Protein AF-A0A537SBB9-F1 (afdb_monomer_lite)

Sequence (105 aa):
RELAARWRAGMVIGDAIAMPRPARPGRPRLCPPRDMPRRRNFGMPAGRIALLHALAHIELNAIDLAWDIVARFADAETPREFCDDWVGVAAEEAEHFALLAGRLD

Radius of gyration: 16.69 Å; chains: 1; bounding box: 39×25×44 Å

Structure (mmCIF, N/CA/C/O backbone):
data_AF-A0A537SBB9-F1
#
_entry.id   AF-A0A537SBB9-F1
#
loop_
_atom_site.group_PDB
_atom_site.id
_atom_site.type_symbol
_atom_site.label_atom_id
_atom_site.label_alt_id
_atom_site.label_comp_id
_atom_site.label_asym_id
_atom_site.label_entity_id
_atom_site.label_seq_id
_atom_site.pdbx_PDB_ins_code
_atom_site.Cartn_x
_atom_site.Cartn_y
_atom_site.Cartn_z
_atom_site.occupancy
_atom_site.B_iso_or_equiv
_atom_site.auth_seq_id
_atom_site.auth_comp_id
_atom_site.auth_asym_id
_atom_site.auth_atom_id
_atom_site.pdbx_PDB_model_num
ATOM 1 N N . ARG A 1 1 ? -6.729 2.575 -2.880 1.00 83.75 1 ARG A N 1
ATOM 2 C CA . ARG A 1 1 ? -7.432 3.882 -2.980 1.00 83.75 1 ARG A CA 1
ATOM 3 C C . ARG A 1 1 ? -8.901 3.797 -2.555 1.00 83.75 1 ARG A C 1
ATOM 5 O O . ARG A 1 1 ? -9.233 4.411 -1.553 1.00 83.75 1 ARG A O 1
ATOM 12 N N . GLU A 1 2 ? -9.758 3.010 -3.213 1.00 90.94 2 GLU A N 1
ATOM 13 C CA . GLU A 1 2 ? -11.169 2.848 -2.794 1.00 90.94 2 GLU A CA 1
ATOM 14 C C . GLU A 1 2 ? -11.317 2.373 -1.337 1.00 90.94 2 GLU A C 1
ATOM 16 O O . GLU A 1 2 ? -12.081 2.949 -0.570 1.00 90.94 2 GLU A O 1
ATOM 21 N N . LEU A 1 3 ? -10.520 1.384 -0.921 1.00 90.81 3 LEU A N 1
ATOM 22 C CA . LEU A 1 3 ? -10.553 0.873 0.452 1.00 90.81 3 LEU A CA 1
ATOM 23 C C . LEU A 1 3 ? -10.189 1.942 1.499 1.00 90.81 3 LEU A C 1
ATOM 25 O O . LEU A 1 3 ? -10.813 2.007 2.552 1.00 90.81 3 LEU A O 1
ATOM 29 N N . ALA A 1 4 ? -9.255 2.844 1.178 1.00 92.00 4 ALA A N 1
ATOM 30 C CA . ALA A 1 4 ? -8.914 3.980 2.037 1.00 92.00 4 ALA A CA 1
ATOM 31 C C . ALA A 1 4 ? -10.063 5.001 2.122 1.00 92.00 4 ALA A C 1
ATOM 33 O O . ALA A 1 4 ? -10.315 5.569 3.182 1.00 92.00 4 ALA A O 1
ATOM 34 N N . ALA A 1 5 ? -10.807 5.212 1.030 1.00 92.75 5 ALA A N 1
ATOM 35 C CA . ALA A 1 5 ? -12.012 6.041 1.059 1.00 92.75 5 ALA A CA 1
ATOM 36 C C . ALA A 1 5 ? -13.111 5.406 1.926 1.00 92.75 5 ALA A C 1
ATOM 38 O O . ALA A 1 5 ? -13.713 6.089 2.751 1.00 92.75 5 ALA A O 1
ATOM 39 N N . ARG A 1 6 ? -13.318 4.088 1.805 1.00 93.50 6 ARG A N 1
ATOM 40 C CA . ARG A 1 6 ? -14.249 3.333 2.658 1.00 93.50 6 ARG A CA 1
ATOM 41 C C . ARG A 1 6 ? -13.858 3.409 4.134 1.00 93.50 6 ARG A C 1
ATOM 43 O O . ARG A 1 6 ? -14.725 3.634 4.969 1.00 93.50 6 ARG A O 1
ATOM 50 N N . TRP A 1 7 ? -12.570 3.283 4.455 1.00 92.38 7 TRP A N 1
ATOM 51 C CA . TRP A 1 7 ? -12.053 3.463 5.814 1.00 92.38 7 TRP A CA 1
ATOM 52 C C . TRP A 1 7 ? -12.432 4.821 6.411 1.00 92.38 7 TRP A C 1
ATOM 54 O O . TRP A 1 7 ? -13.012 4.882 7.496 1.00 92.38 7 TRP A O 1
ATOM 64 N N . ARG A 1 8 ? -12.187 5.908 5.670 1.00 91.75 8 ARG A N 1
ATOM 65 C CA . ARG A 1 8 ? -12.556 7.272 6.089 1.00 91.75 8 ARG A CA 1
ATOM 66 C C . ARG A 1 8 ? -14.068 7.460 6.232 1.00 91.75 8 ARG A C 1
ATOM 68 O O . ARG A 1 8 ? -14.499 8.253 7.057 1.00 91.75 8 ARG A O 1
ATOM 75 N N . ALA A 1 9 ? -14.862 6.706 5.474 1.00 94.25 9 ALA A N 1
ATOM 76 C CA . ALA A 1 9 ? -16.318 6.670 5.589 1.00 94.25 9 ALA A CA 1
ATOM 77 C C . ALA A 1 9 ? -16.835 5.792 6.751 1.00 94.25 9 ALA A C 1
ATOM 79 O O . ALA A 1 9 ? -18.040 5.581 6.856 1.00 94.25 9 ALA A O 1
ATOM 80 N N . GLY A 1 10 ? -15.954 5.274 7.616 1.00 90.38 10 GLY A N 1
ATOM 81 C CA . GLY A 1 10 ? -16.341 4.475 8.781 1.00 90.38 10 GLY A CA 1
ATOM 82 C C . GLY A 1 10 ? -16.467 2.977 8.503 1.00 90.38 10 GLY A C 1
ATOM 83 O O . GLY A 1 10 ? -17.293 2.309 9.120 1.00 90.38 10 GLY A O 1
ATOM 84 N N . MET A 1 11 ? -15.678 2.434 7.568 1.00 89.69 11 MET A N 1
ATOM 85 C CA . MET A 1 11 ? -15.610 0.986 7.344 1.00 89.69 11 MET A CA 1
ATOM 86 C C . MET A 1 11 ? -15.312 0.238 8.647 1.00 89.69 11 MET A C 1
ATOM 88 O O . MET A 1 11 ? -14.328 0.522 9.325 1.00 89.69 11 MET A O 1
ATOM 92 N N . VAL A 1 12 ? -16.139 -0.762 8.941 1.00 83.44 12 VAL A N 1
ATOM 93 C CA . VAL A 1 12 ? -15.936 -1.692 10.054 1.00 83.44 12 VAL A CA 1
ATOM 94 C C . VAL A 1 12 ? -14.952 -2.778 9.624 1.00 83.44 12 VAL A C 1
ATOM 96 O O . VAL A 1 12 ? -15.098 -3.349 8.539 1.00 83.44 12 VAL A O 1
ATOM 99 N N . ILE A 1 13 ? -13.958 -3.061 10.466 1.00 81.44 13 ILE A N 1
ATOM 100 C CA . ILE A 1 13 ? -13.056 -4.203 10.285 1.00 81.44 13 ILE A CA 1
ATOM 101 C C . ILE A 1 13 ? -13.698 -5.429 10.923 1.00 81.44 13 ILE A C 1
ATOM 103 O O . ILE A 1 13 ? -14.276 -5.348 12.004 1.00 81.44 13 ILE A O 1
ATOM 107 N N . GLY A 1 14 ? -13.659 -6.546 10.198 1.00 79.75 14 GLY A N 1
ATOM 108 C CA . GLY A 1 14 ? -14.181 -7.815 10.690 1.00 79.75 14 GLY A CA 1
ATOM 109 C C . GLY A 1 14 ? -13.315 -8.421 11.794 1.00 79.75 14 GLY A C 1
ATOM 110 O O . GLY A 1 14 ? -12.233 -7.950 12.113 1.00 79.75 14 GLY A O 1
ATOM 111 N N . ASP A 1 15 ? -13.782 -9.536 12.322 1.00 78.75 15 ASP A N 1
ATOM 112 C CA . ASP A 1 15 ? -13.193 -10.337 13.397 1.00 78.75 15 ASP A CA 1
ATOM 113 C C . ASP A 1 15 ? -12.312 -11.492 12.877 1.00 78.75 15 ASP A C 1
ATOM 115 O O . ASP A 1 15 ? -12.001 -12.449 13.590 1.00 78.75 15 ASP A O 1
ATOM 119 N N . ALA A 1 16 ? -11.898 -11.422 11.609 1.00 79.44 16 ALA A N 1
ATOM 120 C CA . ALA A 1 16 ? -11.068 -12.443 10.987 1.00 79.44 16 ALA A CA 1
ATOM 121 C C . ALA A 1 16 ? -9.647 -12.448 11.572 1.00 79.44 16 ALA A C 1
ATOM 123 O O . ALA A 1 16 ? -8.987 -11.417 11.672 1.00 79.44 16 ALA A O 1
ATOM 124 N N . ILE A 1 17 ? -9.136 -13.641 11.885 1.00 77.75 17 ILE A N 1
ATOM 125 C CA . ILE A 1 17 ? -7.763 -13.811 12.368 1.00 77.75 17 ILE A CA 1
ATOM 126 C C . ILE A 1 17 ? -6.790 -13.579 11.208 1.00 77.75 17 ILE A C 1
ATOM 128 O O . ILE A 1 17 ? -6.840 -14.275 10.189 1.00 77.75 17 ILE A O 1
ATOM 132 N N . ALA A 1 18 ? -5.868 -12.631 11.380 1.00 78.31 18 ALA A N 1
ATOM 133 C CA . ALA A 1 18 ? -4.826 -12.364 10.401 1.00 78.31 18 ALA A CA 1
ATOM 134 C C . ALA A 1 18 ? -3.957 -13.611 10.168 1.00 78.31 18 ALA A C 1
ATOM 136 O O . ALA A 1 18 ? -3.393 -14.195 11.098 1.00 78.31 18 ALA A O 1
ATOM 137 N N . MET A 1 19 ? -3.806 -14.003 8.901 1.00 80.62 19 MET A N 1
ATOM 138 C CA . MET A 1 19 ? -2.969 -15.141 8.522 1.00 80.62 19 MET A CA 1
ATOM 139 C C . MET A 1 19 ? -1.520 -14.936 9.012 1.00 80.62 19 MET A C 1
ATOM 141 O O . MET A 1 19 ? -1.021 -13.807 8.981 1.00 80.62 19 MET A O 1
ATOM 145 N N . PRO A 1 20 ? -0.781 -15.995 9.405 1.00 83.00 20 PRO A N 1
ATOM 146 C CA . PRO A 1 20 ? 0.602 -15.861 9.888 1.00 83.00 20 PRO A CA 1
ATOM 147 C C . PRO A 1 20 ? 1.564 -15.240 8.869 1.00 83.00 20 PRO A C 1
ATOM 149 O O . PRO A 1 20 ? 2.639 -14.764 9.225 1.00 83.00 20 PRO A O 1
ATOM 152 N N . ARG A 1 21 ? 1.203 -15.286 7.583 1.00 78.88 21 ARG A N 1
ATOM 153 C CA . ARG A 1 21 ? 1.924 -14.626 6.498 1.00 78.88 21 ARG A CA 1
ATOM 154 C C . ARG A 1 21 ? 0.930 -13.916 5.582 1.00 78.88 21 ARG A C 1
ATOM 156 O O . ARG A 1 21 ? -0.131 -14.491 5.327 1.00 78.88 21 ARG A O 1
ATOM 163 N N . PRO A 1 22 ? 1.294 -12.742 5.040 1.00 75.69 22 PRO A N 1
ATOM 164 C CA . PRO A 1 22 ? 0.510 -12.085 4.006 1.00 75.69 22 PRO A CA 1
ATOM 165 C C . PRO A 1 22 ? 0.258 -13.024 2.828 1.00 75.69 22 PRO A C 1
ATOM 167 O O . PRO A 1 22 ? 1.130 -13.82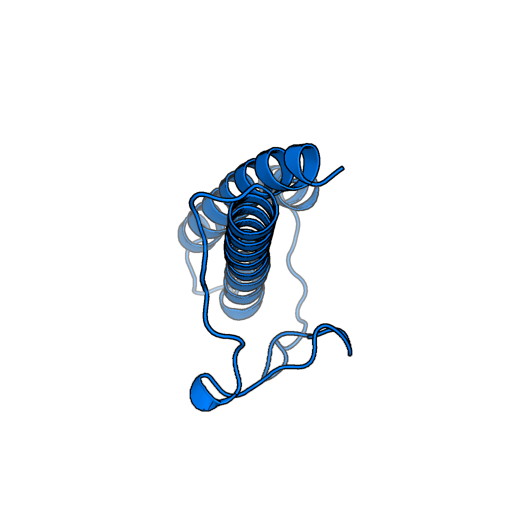5 2.459 1.00 75.69 22 PRO A O 1
ATOM 170 N N . ALA A 1 23 ? -0.927 -12.916 2.230 1.00 76.19 23 ALA A N 1
ATOM 171 C CA . ALA A 1 23 ? -1.242 -13.641 1.011 1.00 76.19 23 ALA A CA 1
ATOM 172 C C . ALA A 1 23 ? -0.247 -13.241 -0.087 1.00 76.19 23 ALA A C 1
ATOM 174 O O . ALA A 1 23 ? 0.020 -12.061 -0.300 1.00 76.19 23 ALA A O 1
ATOM 175 N N . ARG A 1 24 ? 0.320 -14.228 -0.784 1.00 76.44 24 ARG A N 1
ATOM 176 C CA . ARG A 1 24 ? 1.179 -13.987 -1.946 1.00 76.44 24 ARG A CA 1
ATOM 177 C C . ARG A 1 24 ? 0.653 -14.786 -3.130 1.00 76.44 24 ARG A C 1
ATOM 179 O O . ARG A 1 24 ? 0.497 -16.002 -2.996 1.00 76.44 24 ARG A O 1
ATOM 186 N N . PRO A 1 25 ? 0.395 -14.149 -4.283 1.00 81.50 25 PRO A N 1
ATOM 187 C CA . PRO A 1 25 ? 0.071 -14.882 -5.497 1.00 81.50 25 PRO A CA 1
ATOM 188 C C . PRO A 1 25 ? 1.232 -15.810 -5.879 1.00 81.50 25 PRO A C 1
ATOM 190 O O . PRO A 1 25 ? 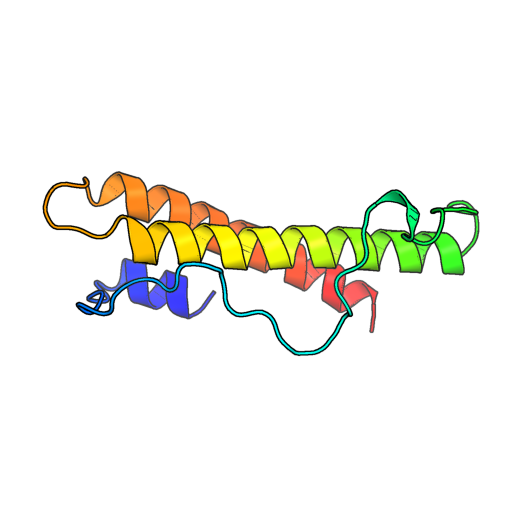2.388 -15.570 -5.532 1.00 81.50 25 PRO A O 1
ATOM 193 N N . GLY A 1 26 ? 0.944 -16.869 -6.641 1.00 84.94 26 GLY A N 1
ATOM 194 C CA . GLY A 1 26 ? 1.970 -17.828 -7.075 1.00 84.94 26 GLY A CA 1
ATOM 195 C C . GLY A 1 26 ? 3.079 -17.219 -7.949 1.00 84.94 26 GLY A C 1
ATOM 196 O O . GLY A 1 26 ? 4.097 -17.867 -8.198 1.00 84.94 26 GLY A O 1
ATOM 197 N N . ARG A 1 27 ? 2.897 -15.980 -8.426 1.00 82.12 27 ARG A N 1
ATOM 198 C CA . ARG A 1 27 ? 3.887 -15.200 -9.173 1.00 82.12 27 ARG A CA 1
ATOM 199 C C . ARG A 1 27 ? 3.873 -13.730 -8.729 1.00 82.12 27 ARG A C 1
ATOM 201 O O . ARG A 1 27 ? 2.792 -13.230 -8.434 1.00 82.12 27 ARG A O 1
ATOM 208 N N . PRO A 1 28 ? 5.024 -13.032 -8.771 1.00 80.44 28 PRO A N 1
ATOM 209 C CA . PRO A 1 28 ? 6.355 -13.547 -9.114 1.00 80.44 28 PRO A CA 1
ATOM 210 C C . PRO A 1 28 ? 6.886 -14.534 -8.062 1.00 80.44 28 PRO A C 1
ATOM 212 O O . PRO A 1 28 ? 6.488 -14.501 -6.901 1.00 80.44 28 PRO A O 1
ATOM 215 N N . ARG A 1 29 ? 7.774 -15.450 -8.476 1.00 84.00 29 ARG A N 1
ATOM 216 C CA . ARG A 1 29 ? 8.370 -16.420 -7.548 1.00 84.00 29 ARG A CA 1
ATOM 217 C C . ARG A 1 29 ? 9.232 -15.674 -6.532 1.00 84.00 29 ARG A C 1
ATOM 219 O O . ARG A 1 29 ? 10.113 -14.910 -6.919 1.00 84.00 29 ARG A O 1
ATOM 226 N N . LEU A 1 30 ? 9.020 -15.951 -5.250 1.00 83.75 30 LEU A N 1
ATOM 227 C CA . LEU A 1 30 ? 9.887 -15.448 -4.193 1.00 83.75 30 LEU A CA 1
ATOM 228 C C . LEU A 1 30 ? 11.266 -16.111 -4.310 1.00 83.75 30 LEU A C 1
ATOM 230 O O . LEU A 1 30 ? 11.385 -17.330 -4.197 1.00 83.75 30 LEU A O 1
ATOM 234 N N . CYS A 1 31 ? 12.295 -15.305 -4.551 1.00 86.06 31 CYS A N 1
ATOM 235 C CA . CYS A 1 31 ? 13.679 -15.758 -4.645 1.00 86.06 31 CYS A CA 1
ATOM 236 C C . CYS A 1 31 ? 14.488 -15.207 -3.459 1.00 86.06 31 CYS A C 1
ATOM 238 O O . CYS A 1 31 ? 14.307 -14.042 -3.091 1.00 86.06 31 CYS A O 1
ATOM 240 N N . PRO A 1 32 ? 15.403 -15.998 -2.873 1.00 88.31 32 PRO A N 1
ATOM 241 C CA . PRO A 1 32 ? 16.397 -15.485 -1.937 1.00 88.31 32 PRO A CA 1
ATOM 242 C C . PRO A 1 32 ? 17.209 -14.326 -2.545 1.00 88.31 32 PRO A C 1
ATOM 244 O O . PRO A 1 32 ? 17.477 -14.348 -3.748 1.00 88.31 32 PRO A O 1
ATOM 247 N N . PRO A 1 33 ? 17.698 -13.356 -1.744 1.00 85.00 33 PRO A N 1
ATOM 248 C CA . PRO A 1 33 ? 18.469 -12.217 -2.259 1.00 85.00 33 PRO A CA 1
ATOM 249 C C . PRO A 1 33 ? 19.685 -12.603 -3.114 1.00 85.00 33 PRO A C 1
ATOM 251 O O . PRO A 1 33 ? 20.022 -11.895 -4.057 1.00 85.00 33 PRO A O 1
ATOM 254 N N . ARG A 1 34 ? 20.323 -13.745 -2.819 1.00 90.75 34 ARG A N 1
ATOM 255 C CA . ARG A 1 34 ? 21.471 -14.271 -3.581 1.00 90.75 34 ARG A CA 1
ATOM 256 C C . ARG A 1 34 ? 21.109 -14.746 -4.996 1.00 90.75 34 ARG A C 1
ATOM 258 O O . ARG A 1 34 ? 21.975 -14.752 -5.864 1.00 90.75 34 ARG A O 1
ATOM 265 N N . ASP A 1 35 ? 19.845 -15.111 -5.204 1.00 90.25 35 ASP A N 1
ATOM 266 C CA . ASP A 1 35 ? 19.307 -15.628 -6.466 1.00 90.25 35 ASP A CA 1
ATOM 267 C C . ASP A 1 35 ? 18.587 -14.533 -7.270 1.00 90.25 35 ASP A C 1
ATOM 269 O O . ASP A 1 35 ? 18.078 -14.786 -8.364 1.00 90.25 35 ASP A O 1
ATOM 273 N N . MET A 1 36 ? 18.517 -13.307 -6.735 1.00 85.19 36 MET A N 1
ATOM 274 C CA . MET A 1 36 ? 17.932 -12.181 -7.449 1.00 85.19 36 MET A CA 1
ATOM 275 C C . MET A 1 36 ? 18.826 -11.766 -8.625 1.00 85.19 36 MET A C 1
ATOM 277 O O . MET A 1 36 ? 20.046 -11.640 -8.465 1.00 85.19 36 MET A O 1
ATOM 281 N N . PRO A 1 37 ? 18.244 -11.483 -9.805 1.00 82.00 37 PRO A N 1
ATOM 282 C CA . PRO A 1 37 ? 18.994 -10.938 -10.926 1.00 82.00 37 PRO A CA 1
ATOM 283 C C . PRO A 1 37 ? 19.744 -9.667 -10.516 1.00 82.00 37 PRO A C 1
ATOM 285 O O . PRO A 1 37 ? 19.176 -8.761 -9.899 1.00 82.00 37 PRO A O 1
ATOM 288 N N . ARG A 1 38 ? 21.030 -9.568 -10.877 1.00 79.25 38 ARG A N 1
ATOM 289 C CA . ARG A 1 38 ? 21.805 -8.350 -10.616 1.00 79.25 38 ARG A CA 1
ATOM 290 C C . ARG A 1 38 ? 21.222 -7.194 -11.421 1.00 79.25 38 ARG A C 1
ATOM 292 O O . ARG A 1 38 ? 21.173 -7.256 -12.648 1.00 79.25 38 ARG A O 1
ATOM 299 N N . ARG A 1 39 ? 20.858 -6.111 -10.735 1.00 74.06 39 ARG A N 1
ATOM 300 C CA . ARG A 1 39 ? 20.464 -4.853 -11.377 1.00 74.06 39 ARG A CA 1
ATOM 301 C C . ARG A 1 39 ? 21.692 -4.278 -12.097 1.00 74.06 39 ARG A C 1
ATOM 303 O O . ARG A 1 39 ? 22.693 -3.969 -11.456 1.00 74.06 39 ARG A O 1
ATOM 310 N N . ARG A 1 40 ? 21.656 -4.213 -13.429 1.00 75.00 40 ARG A N 1
ATOM 311 C CA . ARG A 1 40 ? 22.743 -3.713 -14.289 1.00 75.00 40 ARG A CA 1
ATOM 312 C C . ARG A 1 40 ? 22.181 -2.740 -15.323 1.00 75.00 40 ARG A C 1
ATOM 314 O O . ARG A 1 40 ? 20.990 -2.759 -15.613 1.00 75.00 40 ARG A O 1
ATOM 321 N N . ASN A 1 41 ? 23.064 -1.940 -15.918 1.00 75.12 41 ASN A N 1
ATOM 322 C CA . ASN A 1 41 ? 22.796 -1.143 -17.119 1.00 75.12 41 ASN A CA 1
ATOM 323 C C . ASN A 1 41 ? 21.675 -0.091 -16.981 1.00 75.12 41 ASN A C 1
ATOM 325 O O . ASN A 1 41 ? 20.921 0.118 -17.927 1.00 75.12 41 ASN A O 1
ATOM 329 N N . PHE A 1 42 ? 21.598 0.633 -15.857 1.00 76.00 42 PHE A N 1
ATOM 330 C CA . PHE A 1 42 ? 20.635 1.738 -15.655 1.00 76.00 42 PHE A CA 1
ATOM 331 C C . PHE A 1 42 ? 20.726 2.866 -16.704 1.00 76.00 42 PHE A C 1
ATOM 333 O O . PHE A 1 42 ? 19.787 3.640 -16.877 1.00 76.00 42 PHE A O 1
ATOM 340 N N . GLY A 1 43 ? 21.845 2.958 -17.429 1.00 80.94 43 GLY A N 1
ATOM 341 C CA . GLY A 1 43 ? 22.003 3.882 -18.554 1.00 80.94 43 GLY A CA 1
ATOM 342 C C . GLY A 1 43 ? 21.218 3.485 -19.811 1.00 80.94 43 GLY A C 1
ATOM 343 O O . GLY A 1 43 ? 20.968 4.341 -20.652 1.00 80.94 43 GLY A O 1
ATOM 344 N N . MET A 1 44 ? 20.807 2.219 -19.937 1.00 87.69 44 MET A N 1
ATOM 345 C CA . MET A 1 44 ? 20.076 1.689 -21.093 1.00 87.69 44 MET A CA 1
ATOM 346 C C . MET A 1 44 ? 18.561 1.668 -20.833 1.00 87.69 44 MET A C 1
ATOM 348 O O . MET A 1 44 ? 18.154 1.484 -19.682 1.00 87.69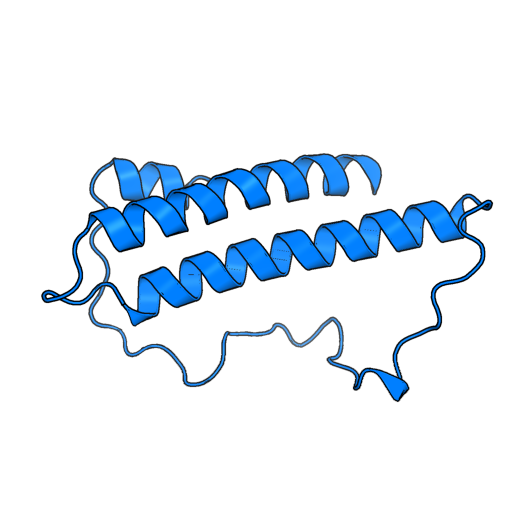 44 MET A O 1
ATOM 352 N N . PRO A 1 45 ? 17.711 1.756 -21.877 1.00 88.50 45 PRO A N 1
ATOM 353 C CA . PRO A 1 45 ? 16.253 1.687 -21.728 1.00 88.50 45 PRO A CA 1
ATOM 354 C C . PRO A 1 45 ? 15.779 0.484 -20.899 1.00 88.50 45 PRO A C 1
ATOM 356 O O . PRO A 1 45 ? 15.015 0.651 -19.953 1.00 88.50 45 PRO A O 1
ATOM 359 N N . ALA A 1 46 ? 16.323 -0.709 -21.160 1.00 86.06 46 ALA A N 1
ATOM 360 C CA . ALA A 1 46 ? 15.978 -1.923 -20.419 1.00 86.06 46 ALA A CA 1
ATOM 361 C C . ALA A 1 46 ? 16.305 -1.840 -18.913 1.00 86.06 46 ALA A C 1
ATOM 363 O O . ALA A 1 46 ? 15.538 -2.326 -18.085 1.00 86.06 46 ALA A O 1
ATOM 364 N N . GLY A 1 47 ? 17.417 -1.198 -18.538 1.00 88.12 47 GLY A N 1
ATOM 365 C CA . GLY A 1 47 ? 17.782 -1.018 -17.130 1.00 88.12 47 GLY A CA 1
ATOM 366 C C . GLY A 1 47 ? 16.898 0.004 -16.414 1.00 88.12 47 GLY A C 1
ATOM 367 O O . GLY A 1 47 ? 16.605 -0.168 -15.233 1.00 88.12 47 GLY A O 1
ATOM 368 N N . ARG A 1 48 ? 16.423 1.033 -17.128 1.00 88.88 48 ARG A N 1
ATOM 369 C CA . ARG A 1 48 ? 15.443 1.999 -16.602 1.00 88.88 48 ARG A CA 1
ATOM 370 C C . ARG A 1 48 ? 14.076 1.352 -16.391 1.00 88.88 48 ARG A C 1
ATOM 372 O O . ARG A 1 48 ? 13.496 1.533 -15.328 1.00 88.88 48 ARG A O 1
ATOM 379 N N . ILE A 1 49 ? 13.610 0.537 -17.341 1.00 89.44 49 ILE A N 1
ATOM 380 C CA . ILE A 1 49 ? 12.363 -0.237 -17.197 1.00 89.44 49 ILE A CA 1
ATOM 381 C C . ILE A 1 49 ? 12.467 -1.198 -16.005 1.00 89.44 49 ILE A C 1
ATOM 383 O O . ILE A 1 49 ? 11.578 -1.240 -15.162 1.00 89.44 49 ILE A O 1
ATOM 387 N N . ALA A 1 50 ? 13.580 -1.926 -15.873 1.00 88.12 50 ALA A N 1
ATOM 388 C CA . ALA A 1 50 ? 13.800 -2.812 -14.729 1.00 88.12 50 ALA A CA 1
ATOM 389 C C . ALA A 1 50 ? 13.814 -2.063 -13.382 1.00 88.12 50 ALA A C 1
ATOM 391 O O . ALA A 1 50 ? 13.344 -2.599 -12.379 1.00 88.12 50 ALA A O 1
ATOM 392 N N . LEU A 1 51 ? 14.335 -0.830 -13.348 1.00 89.06 51 LEU A N 1
ATOM 393 C CA . LEU A 1 51 ? 14.285 0.028 -12.164 1.00 89.06 51 LEU A CA 1
ATOM 394 C C . LEU A 1 51 ? 12.850 0.464 -11.840 1.00 89.06 51 LEU A C 1
ATOM 396 O O . LEU A 1 51 ? 12.446 0.346 -10.689 1.00 89.06 51 LEU A O 1
ATOM 400 N N . LEU A 1 52 ? 12.082 0.909 -12.838 1.00 92.25 52 LEU A N 1
ATOM 401 C CA . LEU A 1 52 ? 10.673 1.278 -12.660 1.00 92.25 52 LEU A CA 1
ATOM 402 C C . LEU A 1 52 ? 9.843 0.092 -12.153 1.00 92.25 52 LEU A C 1
ATOM 404 O O . LEU A 1 52 ? 9.099 0.246 -11.190 1.00 92.25 52 LEU A O 1
ATOM 408 N N . HIS A 1 53 ? 10.045 -1.108 -12.708 1.00 90.44 53 HIS A N 1
ATOM 409 C CA . HIS A 1 53 ? 9.434 -2.335 -12.188 1.00 90.44 53 HIS A CA 1
ATOM 410 C C . HIS A 1 53 ? 9.816 -2.605 -10.729 1.00 90.44 53 HIS A C 1
ATOM 412 O O . HIS A 1 53 ? 8.968 -2.980 -9.923 1.00 90.44 53 HIS A O 1
ATOM 418 N N . ALA A 1 54 ? 11.092 -2.433 -10.372 1.00 89.88 54 ALA A N 1
ATOM 419 C CA . ALA A 1 54 ? 11.542 -2.655 -9.003 1.00 89.88 54 ALA A CA 1
ATOM 420 C C . ALA A 1 54 ? 10.899 -1.670 -8.017 1.00 89.88 54 ALA A C 1
ATOM 422 O O . ALA A 1 54 ? 10.513 -2.096 -6.933 1.00 89.88 54 ALA A O 1
ATOM 423 N N . LEU A 1 55 ? 10.763 -0.395 -8.395 1.00 93.81 55 LEU A N 1
ATOM 424 C CA . LEU A 1 55 ? 10.068 0.614 -7.592 1.00 93.81 55 LEU A CA 1
ATOM 425 C C . LEU A 1 55 ? 8.580 0.282 -7.465 1.00 93.81 55 LEU A C 1
ATOM 427 O O . LEU A 1 55 ? 8.079 0.217 -6.352 1.00 93.81 55 LEU A O 1
ATOM 431 N N . ALA A 1 56 ? 7.902 -0.064 -8.563 1.00 93.94 56 ALA A N 1
ATOM 432 C CA . ALA A 1 56 ? 6.491 -0.450 -8.520 1.00 93.94 56 ALA A CA 1
ATOM 433 C C . ALA A 1 56 ? 6.255 -1.656 -7.590 1.00 93.94 56 ALA A C 1
ATOM 435 O O . ALA A 1 56 ? 5.289 -1.689 -6.834 1.00 93.94 56 ALA A O 1
ATOM 436 N N . HIS A 1 57 ? 7.159 -2.640 -7.580 1.00 90.19 57 HIS A N 1
ATOM 437 C CA . HIS A 1 57 ? 7.084 -3.744 -6.621 1.00 90.19 57 HIS A CA 1
ATOM 438 C C . HIS A 1 57 ? 7.316 -3.315 -5.168 1.00 90.19 57 HIS A C 1
ATOM 440 O O . HIS A 1 57 ? 6.758 -3.944 -4.271 1.00 90.19 57 HIS A O 1
ATOM 446 N N . ILE A 1 58 ? 8.150 -2.306 -4.915 1.00 92.88 58 ILE A N 1
ATOM 447 C CA . ILE A 1 58 ? 8.343 -1.761 -3.566 1.00 92.88 58 ILE A CA 1
ATOM 448 C C . ILE A 1 58 ? 7.042 -1.107 -3.094 1.00 92.88 58 ILE A C 1
ATOM 450 O O . ILE A 1 58 ? 6.550 -1.504 -2.040 1.00 92.88 58 ILE A O 1
ATOM 454 N N . GLU A 1 59 ? 6.429 -0.247 -3.915 1.00 96.69 59 GLU A N 1
ATOM 455 C CA . GLU A 1 59 ? 5.173 0.421 -3.541 1.00 96.69 59 GLU A CA 1
ATOM 456 C C . GLU A 1 59 ? 4.034 -0.576 -3.342 1.00 96.69 59 GLU A C 1
ATOM 458 O O . GLU A 1 59 ? 3.290 -0.491 -2.370 1.00 96.69 59 GLU A O 1
ATOM 463 N N . LEU A 1 60 ? 3.931 -1.596 -4.202 1.00 92.44 60 LEU A N 1
ATOM 464 C CA . LEU A 1 60 ? 2.926 -2.645 -4.032 1.00 92.44 60 LEU A CA 1
ATOM 465 C C . LEU A 1 60 ? 3.085 -3.385 -2.695 1.00 92.44 60 LEU A C 1
ATOM 467 O O . LEU A 1 60 ? 2.101 -3.603 -1.995 1.00 92.44 60 LEU A O 1
ATOM 471 N N . ASN A 1 61 ? 4.319 -3.734 -2.314 1.00 91.81 61 ASN A N 1
ATOM 472 C CA . ASN A 1 61 ? 4.566 -4.361 -1.013 1.00 91.81 61 ASN A CA 1
ATOM 473 C C . ASN A 1 61 ? 4.240 -3.414 0.152 1.00 91.81 61 ASN A C 1
ATOM 475 O O . ASN A 1 61 ? 3.812 -3.891 1.200 1.00 91.81 61 ASN A O 1
ATOM 479 N N . ALA A 1 62 ? 4.454 -2.104 -0.004 1.00 95.12 62 ALA A N 1
ATOM 480 C CA . ALA A 1 62 ? 4.130 -1.116 1.020 1.00 95.12 62 ALA A CA 1
ATOM 481 C C . ALA A 1 62 ? 2.609 -0.981 1.216 1.00 95.12 62 ALA A C 1
ATOM 483 O O . ALA A 1 62 ? 2.143 -0.979 2.355 1.00 95.12 62 ALA A O 1
ATOM 484 N N . ILE A 1 63 ? 1.828 -0.989 0.127 1.00 94.44 63 ILE A N 1
ATOM 485 C CA . ILE A 1 63 ? 0.357 -1.049 0.173 1.00 94.44 63 ILE A CA 1
ATOM 486 C C . ILE A 1 63 ? -0.103 -2.303 0.926 1.00 94.44 63 ILE A C 1
ATOM 488 O O . ILE A 1 63 ? -0.916 -2.202 1.845 1.00 94.44 63 ILE A O 1
ATOM 492 N N . ASP A 1 64 ? 0.418 -3.476 0.550 1.00 91.69 64 ASP A N 1
ATOM 493 C CA . ASP A 1 64 ? 0.051 -4.750 1.178 1.00 91.69 64 ASP A CA 1
ATOM 494 C C . ASP A 1 64 ? 0.402 -4.760 2.672 1.00 91.69 64 ASP A C 1
ATOM 496 O O . ASP A 1 64 ? -0.404 -5.190 3.497 1.00 91.69 64 ASP A O 1
ATOM 500 N N . LEU A 1 65 ? 1.587 -4.257 3.033 1.00 92.06 65 LEU A N 1
ATOM 501 C CA . LEU A 1 65 ? 2.044 -4.188 4.419 1.00 92.06 65 LEU A CA 1
ATOM 502 C C . LEU A 1 65 ? 1.182 -3.244 5.260 1.00 92.06 65 LEU A C 1
ATOM 504 O O . LEU A 1 65 ? 0.811 -3.596 6.376 1.00 92.06 65 LEU A O 1
ATOM 508 N N . ALA A 1 66 ? 0.844 -2.068 4.734 1.00 94.62 66 ALA A N 1
ATOM 509 C CA . ALA A 1 66 ? 0.016 -1.105 5.446 1.00 94.62 66 ALA A CA 1
ATOM 510 C C . ALA A 1 66 ? -1.372 -1.688 5.767 1.00 94.62 66 ALA A C 1
ATOM 512 O O . ALA A 1 66 ? -1.843 -1.579 6.899 1.00 94.62 66 ALA A O 1
ATOM 513 N N . TRP A 1 67 ? -1.997 -2.392 4.817 1.00 91.50 67 TRP A N 1
ATOM 514 C CA . TRP A 1 67 ? -3.274 -3.070 5.068 1.00 91.50 67 TRP A CA 1
ATOM 515 C C . TRP A 1 67 ? -3.149 -4.292 5.983 1.00 91.50 67 TRP A C 1
ATOM 517 O O . TRP A 1 67 ? -4.055 -4.535 6.778 1.00 91.50 67 TRP A O 1
ATOM 527 N N . ASP A 1 68 ? -2.050 -5.047 5.910 1.00 90.69 68 ASP A N 1
ATOM 528 C CA . ASP A 1 68 ? -1.777 -6.162 6.828 1.00 90.69 68 ASP A CA 1
ATOM 529 C C . ASP A 1 68 ? -1.634 -5.669 8.276 1.00 90.69 68 ASP A C 1
ATOM 531 O O . ASP A 1 68 ? -2.174 -6.288 9.190 1.00 90.69 68 ASP A O 1
ATOM 535 N N . ILE A 1 69 ? -0.991 -4.517 8.491 1.00 91.38 69 ILE A N 1
ATOM 536 C CA . ILE A 1 69 ? -0.897 -3.876 9.808 1.00 91.38 69 ILE A CA 1
ATOM 537 C C . ILE A 1 69 ? -2.285 -3.456 10.303 1.00 91.38 69 ILE A C 1
ATOM 539 O O . ILE A 1 69 ? -2.674 -3.835 11.405 1.00 91.38 69 ILE A O 1
ATOM 543 N N . VAL A 1 70 ? -3.073 -2.758 9.481 1.00 91.25 70 VAL A N 1
ATOM 544 C CA . VAL A 1 70 ? -4.454 -2.384 9.836 1.00 91.25 70 VAL A CA 1
ATOM 545 C C . VAL A 1 70 ? -5.281 -3.622 10.206 1.00 91.25 70 VAL A C 1
ATOM 547 O O . VAL A 1 70 ? -5.969 -3.621 11.218 1.00 91.25 70 VAL A O 1
ATOM 550 N N . ALA A 1 71 ? -5.175 -4.715 9.449 1.00 88.25 71 ALA A N 1
ATOM 551 C CA . ALA A 1 71 ? -5.905 -5.948 9.743 1.00 88.25 71 ALA A CA 1
ATOM 552 C C . ALA A 1 71 ? -5.436 -6.660 11.027 1.00 88.25 71 ALA A C 1
ATOM 554 O O . ALA A 1 71 ? -6.226 -7.357 11.656 1.00 88.25 71 ALA A O 1
ATOM 555 N N . ARG A 1 72 ? -4.160 -6.524 11.412 1.00 87.94 72 ARG A N 1
ATOM 556 C CA . ARG A 1 72 ? -3.591 -7.168 12.611 1.00 87.94 72 ARG A CA 1
ATOM 557 C C . ARG A 1 72 ? -3.841 -6.404 13.900 1.00 87.94 72 ARG A C 1
ATOM 559 O O . ARG A 1 72 ? -3.899 -7.034 14.948 1.00 87.94 72 ARG A O 1
ATOM 566 N N . PHE A 1 73 ? -3.921 -5.083 13.813 1.00 88.56 73 PHE A N 1
ATOM 567 C CA . PHE A 1 73 ? -3.920 -4.194 14.973 1.00 88.56 73 PHE A CA 1
ATOM 568 C C . PHE A 1 73 ? -5.209 -3.372 15.092 1.00 88.56 73 PHE A C 1
ATOM 570 O O . PHE A 1 73 ? -5.287 -2.486 15.925 1.00 88.56 73 PHE A O 1
ATOM 577 N N . ALA A 1 74 ? -6.245 -3.642 14.297 1.00 83.44 74 ALA A N 1
ATOM 578 C CA . ALA A 1 74 ? -7.560 -3.020 14.472 1.00 83.44 74 ALA A CA 1
ATOM 579 C C . ALA A 1 74 ? -8.391 -3.693 15.582 1.00 83.44 74 ALA A C 1
ATOM 581 O O . ALA A 1 74 ? -9.565 -4.012 15.386 1.00 83.44 74 ALA A O 1
ATOM 582 N N . ASP A 1 75 ? -7.774 -3.943 16.735 1.00 83.06 75 ASP A N 1
ATOM 583 C CA . ASP A 1 75 ? -8.475 -4.400 17.933 1.00 83.06 75 ASP A CA 1
ATOM 584 C C . ASP A 1 75 ? -9.079 -3.222 18.720 1.00 83.06 75 ASP A C 1
ATOM 586 O O . ASP A 1 75 ? -8.896 -2.051 18.387 1.00 83.06 75 ASP A O 1
ATOM 590 N N . ALA A 1 76 ? -9.852 -3.535 19.763 1.00 73.94 76 ALA A N 1
ATOM 591 C CA . ALA A 1 76 ? -10.518 -2.526 20.586 1.00 73.94 76 ALA A CA 1
ATOM 592 C C . ALA A 1 76 ? -9.552 -1.710 21.466 1.00 73.94 76 ALA A C 1
ATOM 594 O O . ALA A 1 76 ? -9.956 -0.679 22.004 1.00 73.94 76 ALA A O 1
ATOM 595 N N . GLU A 1 77 ? -8.311 -2.173 21.649 1.00 83.75 77 GLU A N 1
ATOM 596 C CA . GLU A 1 77 ? -7.312 -1.526 22.506 1.00 83.75 77 GLU A CA 1
ATOM 597 C C . GLU A 1 77 ? -6.444 -0.532 21.723 1.00 83.75 77 GLU A C 1
ATOM 599 O O . GLU A 1 77 ? -5.912 0.422 22.296 1.00 83.75 77 GLU A O 1
ATOM 604 N N . THR A 1 78 ? -6.332 -0.715 20.409 1.00 84.19 78 THR A N 1
ATOM 605 C CA . THR A 1 78 ? -5.530 0.134 19.535 1.00 84.19 78 THR A CA 1
ATOM 606 C C . THR A 1 78 ? -6.279 1.424 19.174 1.00 84.19 78 THR A C 1
ATOM 608 O O . THR A 1 78 ? -7.394 1.374 18.645 1.00 84.19 78 THR A O 1
ATOM 611 N N . PRO A 1 79 ? -5.683 2.614 19.398 1.00 89.75 79 PRO A N 1
ATOM 612 C CA . PRO A 1 79 ? -6.283 3.874 18.977 1.00 89.75 79 PRO A CA 1
ATOM 613 C C . PRO A 1 79 ? -6.562 3.887 17.474 1.00 89.75 79 PRO A C 1
ATOM 615 O O . PRO A 1 79 ? -5.700 3.532 16.670 1.00 89.75 79 PRO A O 1
ATOM 618 N N . ARG A 1 80 ? -7.742 4.372 17.074 1.00 88.94 80 ARG A N 1
ATOM 619 C CA . ARG A 1 80 ? -8.121 4.465 15.653 1.00 88.94 80 ARG A CA 1
ATOM 620 C C . ARG A 1 80 ? -7.099 5.248 14.821 1.00 88.94 80 ARG A C 1
ATOM 622 O O . ARG A 1 80 ? -6.850 4.876 13.679 1.00 88.94 80 ARG A O 1
ATOM 629 N N . GLU A 1 81 ? -6.479 6.261 15.424 1.00 93.06 81 GLU A N 1
ATOM 630 C CA . GLU A 1 81 ? -5.430 7.099 14.831 1.00 93.06 81 GLU A CA 1
ATOM 631 C C . GLU A 1 81 ? -4.237 6.277 14.321 1.00 93.06 81 GLU A C 1
ATOM 633 O O . GLU A 1 81 ? -3.737 6.540 13.234 1.00 93.06 81 GLU A O 1
ATOM 638 N N . PHE A 1 82 ? -3.850 5.209 15.031 1.00 93.69 82 PHE A N 1
ATOM 639 C CA . PHE A 1 82 ? -2.802 4.297 14.567 1.00 93.69 82 PHE A CA 1
ATOM 640 C C . PHE A 1 82 ? -3.168 3.685 13.210 1.00 93.69 82 PHE A C 1
ATOM 642 O O . PHE A 1 82 ? -2.362 3.666 12.283 1.00 93.69 82 PHE A O 1
ATOM 649 N N . CYS A 1 83 ? -4.404 3.200 13.071 1.0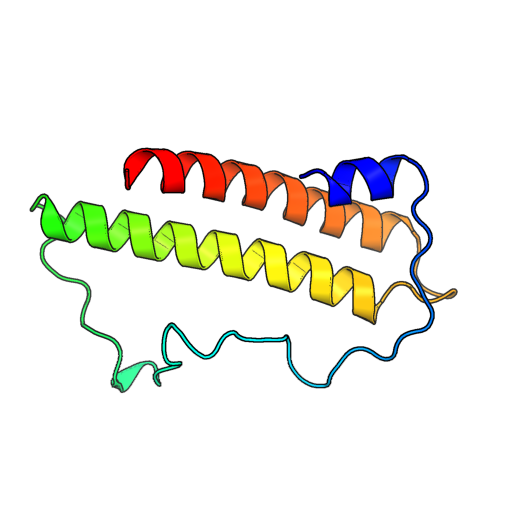0 93.56 83 CYS A N 1
ATOM 650 C CA . CYS A 1 83 ? -4.882 2.657 11.805 1.00 93.56 83 CYS A CA 1
ATOM 651 C C . CYS A 1 83 ? -5.098 3.760 10.754 1.00 93.56 83 CYS A C 1
ATOM 653 O O . CYS A 1 83 ? -4.857 3.512 9.575 1.00 93.56 83 CYS A O 1
ATOM 655 N N . ASP A 1 84 ? -5.521 4.965 11.153 1.00 94.50 84 ASP A N 1
ATOM 656 C CA . ASP A 1 84 ? -5.670 6.109 10.243 1.00 94.50 84 ASP A CA 1
ATOM 657 C C . ASP A 1 84 ? -4.340 6.466 9.562 1.00 94.50 84 ASP A C 1
ATOM 659 O O . ASP A 1 84 ? -4.324 6.649 8.341 1.00 94.50 84 ASP A O 1
ATOM 663 N N . ASP A 1 85 ? -3.234 6.476 10.311 1.00 96.62 85 ASP A N 1
ATOM 664 C CA . ASP A 1 85 ? -1.894 6.735 9.776 1.00 96.62 85 ASP A CA 1
ATOM 665 C C . ASP A 1 85 ? -1.489 5.677 8.740 1.00 96.62 85 ASP A C 1
ATOM 667 O O . ASP A 1 85 ? -1.081 6.008 7.623 1.00 96.62 85 ASP A O 1
ATOM 671 N N . TRP A 1 86 ? -1.678 4.390 9.054 1.00 96.50 86 TRP A N 1
ATOM 672 C CA . TRP A 1 86 ? -1.374 3.303 8.115 1.00 96.50 86 TRP A CA 1
ATOM 673 C C . TRP A 1 86 ? -2.267 3.318 6.873 1.00 96.50 86 TRP A C 1
ATOM 675 O O . TRP A 1 86 ? -1.795 3.038 5.770 1.00 96.50 86 TRP A O 1
ATOM 685 N N . VAL A 1 87 ? -3.541 3.694 7.001 1.00 96.31 87 VAL A N 1
ATOM 686 C CA . VAL A 1 87 ? -4.417 3.897 5.837 1.00 96.31 87 VAL A CA 1
ATOM 687 C C . VAL A 1 87 ? -3.970 5.101 5.002 1.00 96.31 87 VAL A C 1
ATOM 689 O O . VAL A 1 87 ? -4.124 5.077 3.776 1.00 96.31 87 VAL A O 1
ATOM 692 N N . GLY A 1 88 ? -3.399 6.129 5.634 1.00 97.25 88 GLY A N 1
ATOM 693 C CA . GLY A 1 88 ? -2.704 7.231 4.969 1.00 97.25 88 GLY A CA 1
ATOM 694 C C . GLY A 1 88 ? -1.568 6.724 4.082 1.00 97.25 88 GLY A C 1
ATOM 695 O O . GLY A 1 88 ? -1.627 6.908 2.866 1.00 97.25 88 GLY A O 1
ATOM 696 N N . VAL A 1 89 ? -0.627 5.973 4.664 1.00 97.62 89 VAL A N 1
ATOM 697 C CA . VAL A 1 89 ? 0.489 5.346 3.931 1.00 97.62 89 VAL A CA 1
ATOM 698 C C . VAL A 1 89 ? -0.036 4.480 2.782 1.00 97.62 89 VAL A C 1
ATOM 700 O O . VAL A 1 89 ? 0.364 4.649 1.635 1.00 97.62 89 VAL A O 1
ATOM 703 N N . ALA A 1 90 ? -1.020 3.611 3.034 1.00 96.81 90 ALA A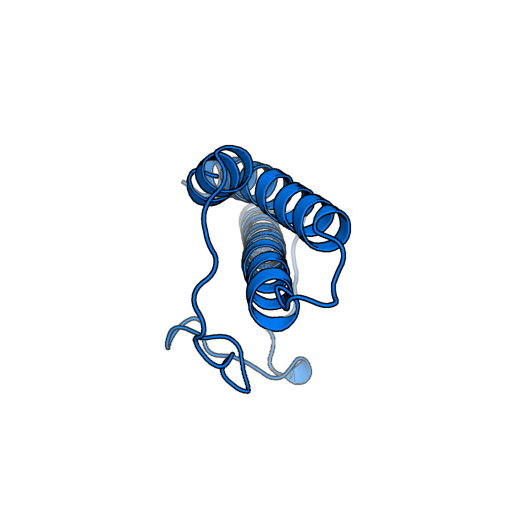 N 1
ATOM 704 C CA . ALA A 1 90 ? -1.602 2.765 1.991 1.00 96.81 90 ALA A CA 1
ATOM 705 C C . ALA A 1 90 ? -2.211 3.563 0.820 1.00 96.81 90 ALA A C 1
ATOM 707 O O . ALA A 1 90 ? -2.296 3.059 -0.305 1.00 96.81 90 ALA A O 1
ATOM 708 N N . ALA A 1 91 ? -2.704 4.779 1.075 1.00 97.56 91 ALA A N 1
ATOM 709 C CA . ALA A 1 91 ? -3.242 5.653 0.042 1.00 97.56 91 ALA A CA 1
ATOM 710 C C . ALA A 1 91 ? -2.132 6.325 -0.779 1.00 97.56 91 ALA A C 1
ATOM 712 O O . ALA A 1 91 ? -2.253 6.340 -2.005 1.00 97.56 91 ALA A O 1
ATOM 713 N N . GLU A 1 92 ? -1.082 6.823 -0.123 1.00 97.94 92 GLU A N 1
ATOM 714 C CA . GLU A 1 92 ? 0.084 7.461 -0.754 1.00 97.94 92 GLU A CA 1
ATOM 715 C C . GLU A 1 92 ? 0.851 6.471 -1.638 1.00 97.94 92 GLU A C 1
ATOM 717 O O . GLU A 1 92 ? 1.048 6.716 -2.829 1.00 97.94 92 GLU A O 1
ATOM 722 N N . GLU A 1 93 ? 1.155 5.276 -1.128 1.00 97.62 93 GLU A N 1
ATOM 723 C CA . GLU A 1 93 ? 1.881 4.268 -1.910 1.00 97.62 93 GLU A CA 1
ATOM 724 C C . GLU A 1 93 ? 1.049 3.739 -3.088 1.00 97.62 93 GLU A C 1
ATOM 726 O O . GLU A 1 93 ? 1.577 3.392 -4.146 1.00 97.62 93 GLU A O 1
ATOM 731 N N . ALA A 1 94 ? -0.283 3.757 -2.974 1.00 97.12 94 ALA A N 1
ATOM 732 C CA . ALA A 1 94 ? -1.176 3.452 -4.091 1.00 97.12 94 ALA A CA 1
ATOM 733 C C . ALA A 1 94 ? -1.225 4.553 -5.167 1.00 97.12 94 ALA A C 1
ATOM 735 O O . ALA A 1 94 ? -1.668 4.280 -6.291 1.00 97.12 94 ALA A O 1
ATOM 736 N N . GLU A 1 95 ? -0.824 5.782 -4.844 1.00 96.88 95 GLU A N 1
ATOM 737 C CA . GLU A 1 95 ? -0.593 6.851 -5.816 1.00 96.88 95 GLU A CA 1
ATOM 738 C C . GLU A 1 95 ? 0.773 6.676 -6.487 1.00 96.88 95 GLU A C 1
ATOM 740 O O . GLU A 1 95 ? 0.831 6.615 -7.719 1.00 96.88 95 GLU A O 1
ATOM 745 N N . HIS A 1 96 ? 1.839 6.474 -5.706 1.00 97.25 96 HIS A N 1
ATOM 746 C CA . HIS A 1 96 ? 3.183 6.193 -6.224 1.00 97.25 96 HIS A CA 1
ATOM 747 C C . HIS A 1 96 ? 3.189 4.995 -7.181 1.00 97.25 96 HIS A C 1
ATOM 749 O O . HIS A 1 96 ? 3.675 5.096 -8.313 1.00 97.25 96 HIS A O 1
ATOM 755 N N . PHE A 1 97 ? 2.559 3.886 -6.781 1.00 95.75 97 PHE A N 1
ATOM 756 C CA . PHE A 1 97 ? 2.411 2.700 -7.620 1.00 95.75 97 PHE A CA 1
ATOM 757 C C . PHE A 1 97 ? 1.730 3.021 -8.952 1.00 95.75 97 PHE A C 1
ATOM 759 O O . PHE A 1 97 ? 2.188 2.579 -10.002 1.00 95.75 97 PHE A O 1
ATOM 766 N N . ALA A 1 98 ? 0.643 3.798 -8.931 1.00 95.44 98 ALA A N 1
ATOM 767 C CA . ALA A 1 98 ? -0.113 4.120 -10.137 1.00 95.44 98 ALA A CA 1
ATOM 768 C C . ALA A 1 98 ? 0.693 4.989 -11.114 1.00 95.44 98 ALA A C 1
ATOM 770 O O . ALA A 1 98 ? 0.641 4.758 -12.322 1.00 95.44 98 ALA A O 1
ATOM 771 N N . LEU A 1 99 ? 1.471 5.945 -10.597 1.00 96.00 99 LEU A N 1
ATOM 772 C CA . LEU A 1 99 ? 2.374 6.770 -11.403 1.00 96.00 99 LEU A CA 1
ATOM 773 C C . LEU A 1 99 ? 3.479 5.931 -12.057 1.00 96.00 99 LEU A C 1
ATOM 775 O O . LEU A 1 99 ? 3.815 6.160 -13.219 1.00 96.00 99 LEU A O 1
ATOM 779 N N . LEU A 1 100 ? 4.031 4.956 -11.330 1.00 95.38 100 LEU A N 1
ATOM 780 C CA . LEU A 1 100 ? 5.048 4.040 -11.850 1.00 95.38 100 LEU A CA 1
ATOM 781 C C . LEU A 1 100 ? 4.462 3.061 -12.874 1.00 95.38 100 LEU A C 1
ATOM 783 O O . LEU A 1 100 ? 5.059 2.867 -13.931 1.00 95.38 100 LEU A O 1
ATOM 787 N N . ALA A 1 101 ? 3.292 2.484 -12.592 1.00 92.31 101 ALA A N 1
ATOM 788 C CA . ALA A 1 101 ? 2.598 1.555 -13.482 1.00 92.31 101 ALA A CA 1
ATOM 789 C C . ALA A 1 101 ? 2.260 2.206 -14.830 1.00 92.31 101 ALA A C 1
ATOM 791 O O . ALA A 1 101 ? 2.564 1.634 -15.869 1.00 92.31 101 ALA A O 1
ATOM 792 N N . GLY A 1 102 ? 1.770 3.451 -14.831 1.00 93.19 102 GLY A N 1
ATOM 793 C CA . GLY A 1 102 ? 1.490 4.188 -16.070 1.00 93.19 102 GLY A CA 1
ATOM 794 C C . GLY A 1 102 ? 2.726 4.557 -16.905 1.00 93.19 102 GLY A C 1
ATOM 795 O O . GLY A 1 102 ? 2.583 5.126 -17.982 1.00 93.19 102 GLY A O 1
ATOM 796 N N . ARG A 1 103 ? 3.948 4.286 -16.421 1.00 90.06 103 ARG A N 1
ATOM 797 C CA . ARG A 1 103 ? 5.206 4.424 -17.185 1.00 90.06 103 ARG A CA 1
ATOM 798 C C . ARG A 1 103 ? 5.724 3.091 -17.733 1.00 90.06 103 ARG A C 1
ATOM 800 O O . ARG A 1 103 ? 6.768 3.088 -18.386 1.00 90.06 103 ARG A O 1
ATOM 807 N N . LEU A 1 104 ? 5.073 1.985 -17.380 1.00 85.00 104 LEU A N 1
ATOM 808 C CA . LEU A 1 104 ? 5.438 0.626 -17.778 1.00 85.00 104 LEU A CA 1
ATOM 809 C C . LEU A 1 104 ? 4.546 0.080 -18.904 1.00 85.00 104 LEU A C 1
ATOM 811 O O . LEU A 1 104 ? 4.953 -0.890 -19.545 1.00 85.00 104 LEU A O 1
ATOM 815 N N . ASP A 1 105 ? 3.390 0.710 -19.133 1.00 62.03 105 ASP A N 1
ATOM 816 C CA . ASP A 1 105 ? 2.544 0.548 -20.325 1.00 62.03 105 ASP A CA 1
ATOM 817 C C . ASP A 1 105 ? 3.150 1.265 -21.548 1.00 62.03 105 ASP A C 1
ATOM 819 O O . ASP A 1 105 ? 3.067 0.699 -22.664 1.00 62.03 105 ASP A O 1
#

Secondary structure (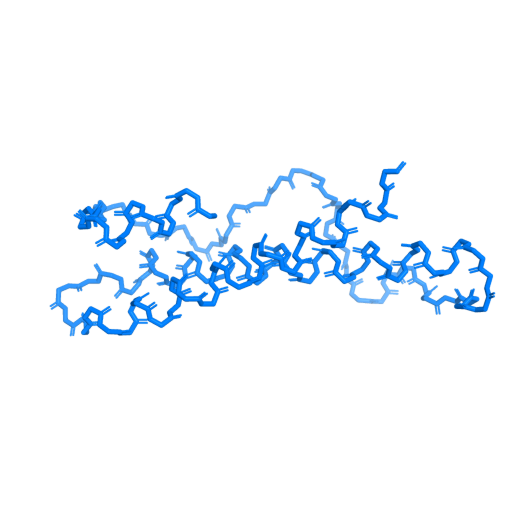DSSP, 8-state):
-HHHHHHHTTPPP--PPPPSS----S-SPP--GGGSPP---TTSHHHHHHHHHHHHHHHHHHHHHHHHHHHHH-SSSS-HHHHHHHHHHHHHHHHHHHHHHTTT-

Foldseek 3Di:
DVVLVCVVVPDDADPDDQDPDQDDDPPPPDDDPVPDDDQDDCVDPVSVLVVLVVLLVVLVVLLSVLVSCLNNQVDPVDDVVVNNVSSVSNVVSVVVNVVSVVVND

pLDDT: mean 88.16, std 6.99, range [62.03, 97.94]